Protein AF-A0A498MZC3-F1 (afdb_monomer_lite)

Structure (mmCIF, N/CA/C/O backbone):
data_AF-A0A498MZC3-F1
#
_entry.id   AF-A0A498MZC3-F1
#
loop_
_atom_site.group_PDB
_atom_site.id
_atom_site.type_symbol
_atom_site.label_atom_id
_atom_site.label_alt_id
_atom_site.label_comp_id
_atom_site.label_asym_id
_atom_site.label_entity_id
_atom_site.label_seq_id
_atom_site.pdbx_PDB_ins_code
_atom_site.Cartn_x
_atom_site.Cartn_y
_atom_site.Cartn_z
_atom_site.occupancy
_atom_site.B_iso_or_equiv
_atom_site.auth_seq_id
_atom_site.auth_comp_id
_atom_site.auth_asym_id
_atom_site.auth_atom_id
_atom_site.pdbx_PDB_model_num
ATOM 1 N N . MET A 1 1 ? -2.401 -1.131 -11.942 1.00 64.38 1 MET A N 1
ATOM 2 C CA . MET A 1 1 ? -1.110 -1.570 -12.521 1.00 64.38 1 MET A CA 1
ATOM 3 C C . MET A 1 1 ? -1.258 -2.238 -13.885 1.00 64.38 1 MET A C 1
ATOM 5 O O . MET A 1 1 ? -0.549 -1.836 -14.794 1.00 64.38 1 MET A O 1
ATOM 9 N N . VAL A 1 2 ? -2.218 -3.151 -14.090 1.00 59.72 2 VAL A N 1
ATOM 10 C CA . VAL A 1 2 ? -2.458 -3.787 -15.408 1.00 59.72 2 VAL A CA 1
ATOM 11 C C . VAL A 1 2 ? -2.772 -2.769 -16.519 1.00 59.72 2 VAL A C 1
ATOM 13 O O . VAL A 1 2 ? -2.146 -2.803 -17.571 1.00 59.72 2 VAL A O 1
ATOM 16 N N . ILE A 1 3 ? -3.659 -1.800 -16.256 1.00 63.50 3 ILE A N 1
ATOM 17 C CA . ILE A 1 3 ? -4.000 -0.727 -17.213 1.00 63.50 3 ILE A CA 1
ATOM 18 C C . ILE A 1 3 ? -2.786 0.169 -17.514 1.00 63.50 3 ILE A C 1
ATOM 20 O O . ILE A 1 3 ? -2.549 0.509 -18.666 1.00 63.50 3 ILE A O 1
ATOM 24 N N . TYR A 1 4 ? -1.975 0.503 -16.506 1.00 61.25 4 TYR A N 1
ATOM 25 C CA . TYR A 1 4 ? -0.747 1.292 -16.673 1.00 61.25 4 TYR A CA 1
ATOM 26 C C . TYR A 1 4 ? 0.299 0.566 -17.540 1.00 61.25 4 TYR A C 1
ATOM 28 O O . TYR A 1 4 ? 0.854 1.162 -18.461 1.00 61.25 4 TYR A O 1
ATOM 36 N N . ALA A 1 5 ? 0.507 -0.738 -17.312 1.00 61.84 5 ALA A N 1
ATOM 37 C CA . ALA A 1 5 ? 1.435 -1.562 -18.090 1.00 61.84 5 ALA A CA 1
ATOM 38 C C . ALA A 1 5 ? 0.989 -1.744 -19.553 1.00 61.84 5 ALA A C 1
ATOM 40 O O . ALA A 1 5 ? 1.818 -1.664 -20.456 1.00 61.84 5 ALA A O 1
ATOM 41 N N . PHE A 1 6 ? -0.313 -1.934 -19.793 1.00 58.34 6 PHE A N 1
ATOM 42 C CA . PHE A 1 6 ? -0.870 -1.978 -21.149 1.00 58.34 6 PHE A CA 1
ATOM 43 C C . PHE A 1 6 ? -0.777 -0.617 -21.845 1.00 58.34 6 PHE A C 1
ATOM 45 O O . PHE A 1 6 ? -0.365 -0.543 -22.997 1.00 58.34 6 PHE A O 1
ATOM 52 N N . THR A 1 7 ? -1.098 0.472 -21.145 1.00 55.72 7 THR A N 1
ATOM 53 C CA . THR A 1 7 ? -1.132 1.817 -21.742 1.00 55.72 7 THR A CA 1
ATOM 54 C C . THR A 1 7 ? 0.266 2.317 -22.125 1.00 55.72 7 THR A C 1
ATOM 56 O O . THR A 1 7 ? 0.414 2.960 -23.162 1.00 55.72 7 THR A O 1
ATOM 59 N N . LEU A 1 8 ? 1.306 1.975 -21.354 1.00 55.38 8 LEU A N 1
ATOM 60 C CA . LEU A 1 8 ? 2.700 2.281 -21.706 1.00 55.38 8 LEU A CA 1
ATOM 61 C C . LEU A 1 8 ? 3.146 1.625 -23.022 1.00 55.38 8 LEU A C 1
ATOM 63 O O . LEU A 1 8 ? 3.950 2.209 -23.742 1.00 55.38 8 LEU A O 1
ATOM 67 N N . ASN A 1 9 ? 2.615 0.445 -23.356 1.00 54.12 9 ASN A N 1
ATOM 68 C CA . ASN A 1 9 ? 2.959 -0.262 -24.592 1.00 54.12 9 ASN A CA 1
ATOM 69 C C . ASN A 1 9 ? 2.320 0.391 -25.839 1.00 54.12 9 ASN A C 1
ATOM 71 O O . ASN A 1 9 ? 2.884 0.323 -26.925 1.00 54.12 9 ASN A O 1
ATOM 75 N N . LEU A 1 10 ? 1.186 1.092 -25.682 1.00 57.69 10 LEU A N 1
ATOM 76 C CA . LEU A 1 10 ? 0.463 1.744 -26.785 1.00 57.69 10 LEU A CA 1
ATOM 77 C C . LEU A 1 10 ? 0.997 3.146 -27.153 1.00 57.69 10 LEU A C 1
ATOM 79 O O . LEU A 1 10 ? 0.540 3.729 -28.133 1.00 57.69 10 LEU A O 1
ATOM 83 N N . GLY A 1 11 ? 1.924 3.726 -26.378 1.00 58.19 11 GLY A N 1
ATOM 84 C CA . GLY A 1 11 ? 2.539 5.035 -26.669 1.00 58.19 11 GLY A CA 1
ATOM 85 C C . GLY A 1 11 ? 1.623 6.261 -26.496 1.00 58.19 11 GLY A C 1
ATOM 86 O O . GLY A 1 11 ? 2.060 7.394 -26.695 1.00 58.19 11 GLY A O 1
ATOM 87 N N . HIS A 1 12 ? 0.363 6.077 -26.088 1.00 67.44 12 HIS A N 1
ATOM 88 C CA . HIS A 1 12 ? -0.604 7.165 -25.934 1.00 67.44 12 HIS A CA 1
ATOM 89 C C . HIS A 1 12 ? -0.533 7.793 -24.529 1.00 67.44 12 HIS A C 1
ATOM 91 O O . HIS A 1 12 ? -1.344 7.504 -23.644 1.00 67.44 12 HIS A O 1
ATOM 97 N N . LEU A 1 13 ? 0.457 8.672 -24.325 1.00 69.81 13 LEU A N 1
ATOM 98 C CA . LEU A 1 13 ? 0.787 9.304 -23.035 1.00 69.81 13 LEU A CA 1
ATOM 99 C C . LEU A 1 13 ? -0.415 9.941 -22.315 1.00 69.81 13 LEU A C 1
ATOM 101 O O . LEU A 1 13 ? -0.493 9.885 -21.090 1.00 69.81 13 LEU A O 1
ATOM 105 N N . TRP A 1 14 ? -1.386 10.491 -23.050 1.00 79.12 14 TRP A N 1
ATOM 106 C CA . TRP A 1 14 ? -2.569 11.131 -22.461 1.00 79.12 14 TRP A CA 1
ATOM 107 C C . TRP A 1 14 ? -3.424 10.167 -21.617 1.00 79.12 14 TRP A C 1
ATOM 109 O O . TRP A 1 14 ? -3.912 10.533 -20.549 1.00 79.12 14 TRP A O 1
ATOM 119 N N . VAL A 1 15 ? -3.543 8.901 -22.038 1.00 75.38 15 VAL A N 1
ATOM 120 C CA . VAL A 1 15 ? -4.300 7.879 -21.290 1.00 75.38 15 VAL A CA 1
ATOM 121 C C . VAL A 1 15 ? -3.543 7.470 -20.025 1.00 75.38 15 VAL A C 1
ATOM 123 O O . VAL A 1 15 ? -4.163 7.202 -18.996 1.00 75.38 15 VAL A O 1
ATOM 126 N N . VAL A 1 16 ? -2.205 7.492 -20.049 1.00 74.12 16 VAL A N 1
ATOM 127 C CA . VAL A 1 16 ? -1.380 7.233 -18.857 1.00 74.12 16 VAL A CA 1
ATOM 128 C C . VAL A 1 16 ? -1.621 8.308 -17.800 1.00 74.12 16 VAL A C 1
ATOM 130 O O . VAL A 1 16 ? -1.819 7.965 -16.641 1.00 74.12 16 VAL A O 1
ATOM 133 N N . PHE A 1 17 ? -1.665 9.585 -18.191 1.00 81.25 17 PHE A N 1
ATOM 134 C CA . PHE A 1 17 ? -1.936 10.694 -17.268 1.00 81.25 17 PHE A CA 1
ATOM 135 C C . PHE A 1 17 ? -3.339 10.636 -16.665 1.00 81.25 17 PHE A C 1
ATOM 137 O O . PHE A 1 17 ? -3.497 10.813 -15.460 1.00 81.25 17 PHE A O 1
ATOM 144 N N . LEU A 1 18 ? -4.362 10.359 -17.479 1.00 84.00 18 LEU A N 1
ATOM 145 C CA . LEU A 1 18 ? -5.732 10.272 -16.977 1.00 84.00 18 LEU A CA 1
ATOM 146 C C . LEU A 1 18 ? -5.902 9.087 -16.015 1.00 84.00 18 LEU A C 1
ATOM 148 O O . LEU A 1 18 ? -6.506 9.220 -14.950 1.00 84.00 18 LEU A O 1
ATOM 152 N N . THR A 1 19 ? -5.334 7.931 -16.367 1.00 81.00 19 THR A N 1
ATOM 153 C CA . THR A 1 19 ? -5.416 6.728 -15.531 1.00 81.00 19 THR A CA 1
ATOM 154 C C . THR A 1 19 ? -4.594 6.859 -14.254 1.00 81.00 19 THR A C 1
ATOM 156 O O . THR A 1 19 ? -5.092 6.479 -13.199 1.00 81.00 19 THR A O 1
ATOM 159 N N . SER A 1 20 ? -3.384 7.427 -14.298 1.00 81.12 20 SER A N 1
ATOM 160 C CA . SER A 1 20 ? -2.575 7.669 -13.097 1.00 81.12 20 SER A CA 1
ATOM 161 C C . SER A 1 20 ? -3.191 8.735 -12.191 1.00 81.12 20 SER A C 1
ATOM 163 O O . SER A 1 20 ? -3.175 8.561 -10.975 1.00 81.12 20 SER A O 1
ATOM 165 N N . GLY A 1 21 ? -3.802 9.779 -12.760 1.00 83.62 21 GLY A N 1
ATOM 166 C CA . GLY A 1 21 ? -4.527 10.809 -12.016 1.00 83.62 21 GLY A CA 1
ATOM 167 C C . GLY A 1 21 ? -5.735 10.247 -11.268 1.00 83.62 21 GLY A C 1
ATOM 168 O O . GLY A 1 21 ? -5.869 10.464 -10.066 1.00 83.62 21 GLY A O 1
ATOM 169 N N . ALA A 1 22 ? -6.573 9.453 -11.942 1.00 85.81 22 ALA A N 1
ATOM 170 C CA . ALA A 1 22 ? -7.697 8.780 -11.292 1.00 85.81 22 ALA A CA 1
ATOM 171 C C . ALA A 1 22 ? -7.216 7.802 -10.205 1.00 85.81 22 ALA A C 1
ATOM 173 O O . ALA A 1 22 ? -7.714 7.819 -9.083 1.00 85.81 22 ALA A O 1
ATOM 174 N N . LEU A 1 23 ? -6.210 6.980 -10.513 1.00 81.88 23 LEU A N 1
ATOM 175 C CA . LEU A 1 23 ? -5.673 5.980 -9.586 1.00 81.88 23 LEU A CA 1
ATOM 176 C C . LEU A 1 23 ? -5.044 6.641 -8.348 1.00 81.88 23 LEU A C 1
ATOM 178 O O . LEU A 1 23 ? -5.272 6.178 -7.233 1.00 81.88 23 LEU A O 1
ATOM 182 N N . GLY A 1 24 ? -4.327 7.753 -8.530 1.00 84.50 24 GLY A N 1
ATOM 183 C CA . GLY A 1 24 ? -3.793 8.573 -7.444 1.00 84.50 24 GLY A CA 1
ATOM 184 C C . GLY A 1 24 ? -4.893 9.188 -6.580 1.00 84.50 24 GLY A C 1
ATOM 185 O O . GLY A 1 24 ? -4.843 9.051 -5.362 1.00 84.50 24 GLY A O 1
ATOM 186 N N . PHE A 1 25 ? -5.923 9.780 -7.193 1.00 86.81 25 PHE A N 1
ATOM 187 C CA . PHE A 1 25 ? -7.054 10.373 -6.472 1.00 86.81 25 PHE A CA 1
ATOM 188 C C . PHE A 1 25 ? -7.754 9.359 -5.556 1.00 86.81 25 PHE A C 1
ATOM 190 O O . PHE A 1 25 ? -7.943 9.617 -4.366 1.00 86.81 25 PHE A O 1
ATOM 197 N N . PHE A 1 26 ? -8.081 8.174 -6.081 1.00 82.88 26 PHE A N 1
ATOM 198 C CA . PHE A 1 26 ? -8.720 7.124 -5.284 1.00 82.88 26 PHE A CA 1
ATOM 199 C C . PHE A 1 26 ? -7.791 6.546 -4.209 1.00 82.88 26 PHE A C 1
ATOM 201 O O . PHE A 1 26 ? -8.248 6.295 -3.097 1.00 82.88 26 PHE A O 1
ATOM 208 N N . MET A 1 27 ? -6.496 6.372 -4.493 1.00 82.06 27 MET A N 1
ATOM 209 C CA . MET A 1 27 ? -5.530 5.896 -3.492 1.00 82.06 27 MET A CA 1
ATOM 210 C C . MET A 1 27 ? -5.368 6.875 -2.330 1.00 82.06 27 MET A C 1
ATOM 212 O O . MET A 1 27 ? -5.354 6.459 -1.173 1.00 82.06 27 MET A O 1
ATOM 216 N N . THR A 1 28 ? -5.301 8.176 -2.613 1.00 86.50 28 THR A N 1
ATOM 217 C CA . THR A 1 28 ? -5.254 9.196 -1.562 1.00 86.50 28 THR A CA 1
ATOM 218 C C . THR A 1 28 ? -6.550 9.225 -0.758 1.00 86.50 28 THR A C 1
ATOM 220 O O . THR A 1 28 ? -6.482 9.347 0.457 1.00 86.50 28 THR A O 1
ATOM 223 N N . GLY A 1 29 ? -7.716 9.051 -1.391 1.00 83.62 29 GLY A N 1
ATOM 224 C CA . GLY A 1 29 ? -9.000 8.949 -0.685 1.00 83.62 29 GLY A CA 1
ATOM 225 C C . GLY A 1 29 ? -9.146 7.685 0.173 1.00 83.62 29 GLY A C 1
ATOM 226 O O . GLY A 1 29 ? -9.829 7.707 1.194 1.00 83.62 29 GLY A O 1
ATOM 227 N N . TYR A 1 30 ? -8.472 6.594 -0.197 1.00 83.19 30 TYR A N 1
ATOM 228 C CA . TYR A 1 30 ? -8.463 5.346 0.570 1.00 83.19 30 TYR A CA 1
ATOM 229 C C . TYR A 1 30 ? -7.625 5.439 1.856 1.00 83.19 30 TYR A C 1
ATOM 231 O O . TYR A 1 30 ? -7.919 4.766 2.841 1.00 83.19 30 TYR A O 1
ATOM 239 N N . LEU A 1 31 ? -6.595 6.287 1.876 1.00 83.50 31 LEU A N 1
ATOM 240 C CA . LEU A 1 31 ? -5.667 6.392 3.002 1.00 83.50 31 LEU A CA 1
ATOM 241 C C . LEU A 1 31 ? -6.336 6.882 4.314 1.00 83.50 31 LEU A C 1
ATOM 243 O O . LEU A 1 31 ? -6.153 6.213 5.332 1.00 83.50 31 LEU A O 1
ATOM 247 N N . PRO A 1 32 ? -7.157 7.958 4.329 1.00 84.44 32 PRO A N 1
ATOM 248 C CA . PRO A 1 32 ? -7.921 8.366 5.512 1.00 84.44 32 PRO A CA 1
ATOM 249 C C . PRO A 1 32 ? -8.862 7.277 6.037 1.00 84.44 32 PRO A C 1
ATOM 251 O O . PRO A 1 32 ? -8.891 7.031 7.239 1.00 84.44 32 PRO A O 1
ATOM 254 N N . LEU A 1 33 ? -9.573 6.580 5.140 1.00 85.88 33 LEU A N 1
ATOM 255 C CA . LEU A 1 33 ? -10.468 5.469 5.497 1.00 85.88 33 LEU A CA 1
ATOM 256 C C . LEU A 1 33 ? -9.701 4.313 6.155 1.00 85.88 33 LEU A C 1
ATOM 258 O O . LEU A 1 33 ? -10.182 3.705 7.109 1.00 85.88 33 LEU A O 1
ATOM 262 N N . GLY A 1 34 ? -8.492 4.022 5.664 1.00 85.06 34 GLY A N 1
ATOM 263 C CA . GLY A 1 34 ? -7.608 3.017 6.248 1.00 85.06 34 GLY A CA 1
ATOM 264 C C . GLY A 1 34 ? -7.165 3.366 7.670 1.00 85.06 34 GLY A C 1
ATOM 265 O O . GLY A 1 34 ? -7.149 2.483 8.528 1.00 85.06 34 GLY A O 1
ATOM 266 N N . PHE A 1 35 ? -6.855 4.638 7.942 1.00 86.31 35 PHE A N 1
ATOM 267 C CA . PHE A 1 35 ? -6.524 5.094 9.296 1.00 86.31 35 PHE A CA 1
ATOM 268 C C . PHE A 1 35 ? -7.723 5.001 10.245 1.00 86.31 35 PHE A C 1
ATOM 270 O O . PHE A 1 35 ? -7.576 4.474 11.345 1.00 86.31 35 PHE A O 1
ATOM 277 N N . GLU A 1 36 ? -8.911 5.427 9.808 1.00 85.88 36 GLU A N 1
ATOM 278 C CA . GLU A 1 36 ? -10.147 5.316 10.598 1.00 85.88 36 GLU A CA 1
ATOM 279 C C . GLU A 1 36 ? -10.457 3.853 10.962 1.00 85.88 36 GLU A C 1
ATOM 281 O O . GLU A 1 36 ? -10.768 3.531 12.110 1.00 85.88 36 GLU A O 1
ATOM 286 N N . PHE A 1 37 ? -10.300 2.940 9.997 1.00 83.56 37 PHE A N 1
ATOM 287 C CA . PHE A 1 37 ? -10.524 1.510 10.205 1.00 83.56 37 PHE A CA 1
ATOM 288 C C . PHE A 1 37 ? -9.472 0.863 11.116 1.00 83.56 37 PHE A C 1
ATOM 290 O O . PHE A 1 37 ? -9.813 0.018 11.945 1.00 83.56 37 PHE A O 1
ATOM 297 N N . ALA A 1 38 ? -8.200 1.253 10.992 1.00 81.44 38 ALA A N 1
ATOM 298 C CA . ALA A 1 38 ? -7.130 0.742 11.845 1.00 81.44 38 ALA A CA 1
ATOM 299 C C . ALA A 1 38 ? -7.348 1.134 13.311 1.00 81.44 38 ALA A C 1
ATOM 301 O O . ALA A 1 38 ? -7.267 0.274 14.187 1.00 81.44 38 ALA A O 1
ATOM 302 N N . VAL A 1 39 ? -7.697 2.399 13.568 1.00 83.38 39 VAL A N 1
ATOM 303 C CA . VAL A 1 39 ? -8.019 2.888 14.915 1.00 83.38 39 VAL A CA 1
ATOM 304 C C . VAL A 1 39 ? -9.173 2.085 15.521 1.00 83.38 39 VAL A C 1
ATOM 306 O O . VAL A 1 39 ? -9.029 1.562 16.628 1.00 83.38 39 VAL A O 1
ATOM 309 N N . GLU A 1 40 ? -10.264 1.895 14.773 1.00 80.31 40 GLU A N 1
ATOM 310 C CA . GLU A 1 40 ? -11.431 1.117 15.215 1.00 80.31 40 GLU A CA 1
ATOM 311 C C . GLU A 1 40 ? -11.069 -0.347 15.541 1.00 80.31 40 GLU A C 1
ATOM 313 O O . GLU A 1 40 ? -11.511 -0.886 16.558 1.00 80.31 40 GLU A O 1
ATOM 318 N N . LEU A 1 41 ? -10.228 -0.994 14.723 1.00 76.62 41 LEU A N 1
ATOM 319 C CA . LEU A 1 41 ? -9.763 -2.364 14.976 1.00 76.62 41 LEU A CA 1
ATOM 320 C C . LEU A 1 41 ? -8.869 -2.478 16.219 1.00 76.62 41 LEU A C 1
ATOM 322 O O . LEU A 1 41 ? -8.887 -3.510 16.891 1.00 76.62 41 LEU A O 1
ATOM 326 N N . THR A 1 42 ? -8.091 -1.441 16.529 1.00 80.12 42 THR A N 1
ATOM 327 C CA . THR A 1 42 ? -7.118 -1.443 17.635 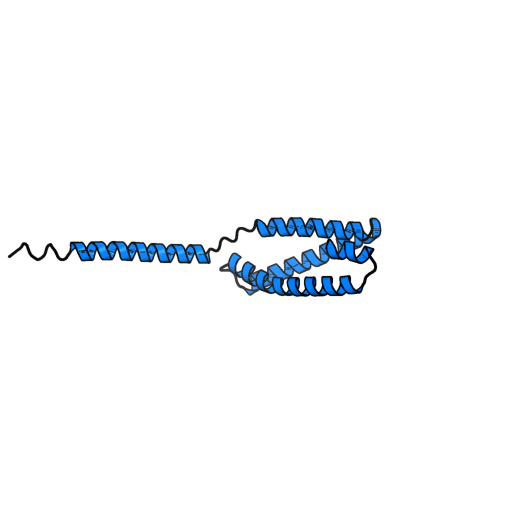1.00 80.12 42 THR A CA 1
ATOM 328 C C . THR A 1 42 ? -7.662 -0.921 18.969 1.00 80.12 42 THR A C 1
ATOM 330 O O . THR A 1 42 ? -6.906 -0.814 19.931 1.00 80.12 42 THR A O 1
ATOM 333 N N . TYR A 1 43 ? -8.961 -0.621 19.077 1.00 76.12 43 TYR A N 1
ATOM 334 C CA . TYR A 1 43 ? -9.554 -0.089 20.309 1.00 76.12 43 TYR A CA 1
ATOM 335 C C . TYR A 1 43 ? -9.362 -1.037 21.520 1.00 76.12 43 TYR A C 1
ATOM 337 O O . TYR A 1 43 ? -9.660 -2.239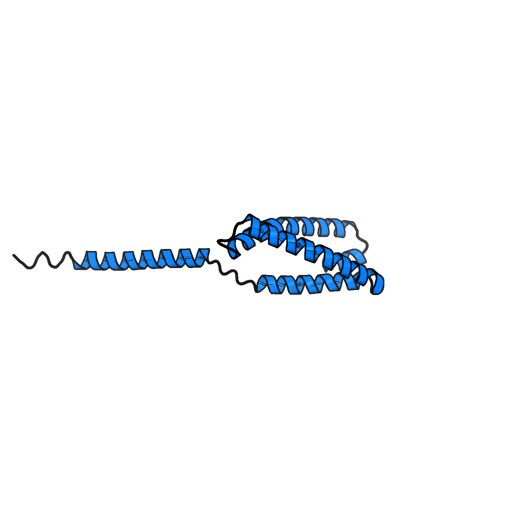 21.401 1.00 76.12 43 TYR A O 1
ATOM 345 N N . PRO A 1 44 ? -8.934 -0.535 22.705 1.00 73.38 44 PRO A N 1
ATOM 346 C CA . PRO A 1 44 ? -8.868 0.871 23.146 1.00 73.38 44 PRO A CA 1
ATOM 347 C C . PRO A 1 44 ? -7.470 1.521 23.078 1.00 73.38 44 PRO A C 1
ATOM 349 O O . PRO A 1 44 ? -7.115 2.298 23.963 1.00 73.38 44 PRO A O 1
ATOM 352 N N . GLU A 1 45 ? -6.650 1.196 22.080 1.00 79.88 45 GLU A N 1
ATOM 353 C CA . GLU A 1 45 ? -5.317 1.795 21.959 1.00 79.88 45 GLU A CA 1
ATOM 354 C C . GLU A 1 45 ? -5.357 3.240 21.434 1.00 79.88 45 GLU A C 1
ATOM 356 O O . GLU A 1 45 ? -6.285 3.631 20.725 1.00 79.88 45 GLU A O 1
ATOM 361 N N . SER A 1 46 ? -4.349 4.050 21.790 1.00 82.06 46 SER A N 1
ATOM 362 C CA . SER A 1 46 ? -4.305 5.462 21.393 1.00 82.06 46 SER A CA 1
ATOM 363 C C . SER A 1 46 ? -4.302 5.625 19.865 1.00 82.06 46 SER A C 1
ATOM 365 O O . SER A 1 46 ? -3.533 4.972 19.150 1.00 82.06 46 SER A O 1
ATOM 367 N N . GLU A 1 47 ? -5.130 6.544 19.361 1.00 82.94 47 GLU A N 1
ATOM 368 C CA . GLU A 1 47 ? -5.275 6.822 17.923 1.00 82.94 47 GLU A CA 1
ATOM 369 C C . GLU A 1 47 ? -3.935 7.205 17.273 1.00 82.94 47 GLU A C 1
ATOM 371 O O . GLU A 1 47 ? -3.650 6.832 16.131 1.00 82.94 47 GLU A O 1
ATOM 376 N N . GLY A 1 48 ? -3.080 7.902 18.032 1.00 84.06 48 GLY A N 1
ATOM 377 C CA . GLY A 1 48 ? -1.736 8.292 17.615 1.00 84.06 48 GLY A CA 1
ATOM 378 C C . GLY A 1 48 ? -0.775 7.107 17.496 1.00 84.06 48 GLY A C 1
ATOM 379 O O . GLY A 1 48 ? -0.017 7.041 16.528 1.00 84.06 48 GLY A O 1
ATOM 380 N N . THR A 1 49 ? -0.831 6.141 18.421 1.00 86.50 49 THR A N 1
ATOM 381 C CA . THR A 1 49 ? -0.008 4.920 18.355 1.00 86.50 49 THR A CA 1
ATOM 382 C C . THR A 1 49 ? -0.390 4.087 17.133 1.00 86.50 49 THR A C 1
ATOM 384 O O . THR A 1 49 ? 0.478 3.672 16.363 1.00 86.50 49 THR A O 1
ATOM 387 N N . SER A 1 50 ? -1.694 3.881 16.926 1.00 85.62 50 SER A N 1
ATOM 388 C CA . SER A 1 50 ? -2.211 3.049 15.836 1.00 85.62 50 SER A CA 1
ATOM 389 C C . SER A 1 50 ? -1.921 3.665 14.461 1.00 85.62 50 SER A C 1
ATOM 391 O O . SER A 1 50 ? -1.349 3.013 13.582 1.00 85.62 50 SER A O 1
ATOM 393 N N . SER A 1 51 ? -2.180 4.967 14.305 1.00 85.56 51 SER A N 1
ATOM 394 C CA . SER A 1 51 ? -1.867 5.705 13.073 1.00 85.56 51 SER A CA 1
ATOM 395 C C . SER A 1 51 ? -0.358 5.784 12.809 1.00 85.56 51 SER A C 1
ATOM 397 O O . SER A 1 51 ? 0.086 5.642 11.667 1.00 85.56 51 SER A O 1
ATOM 399 N N . GLY A 1 52 ? 0.448 5.965 13.863 1.00 88.56 52 GLY A N 1
ATOM 400 C CA . GLY A 1 52 ? 1.907 6.004 13.779 1.00 88.56 52 GLY A CA 1
ATOM 401 C C . GLY A 1 52 ? 2.506 4.680 13.303 1.00 88.56 52 GLY A C 1
ATOM 402 O O . GLY A 1 52 ? 3.348 4.676 12.403 1.00 88.56 52 GLY A O 1
ATOM 403 N N . LEU A 1 53 ? 2.032 3.551 13.840 1.00 87.25 53 LEU A N 1
ATOM 404 C CA . LEU A 1 53 ? 2.452 2.217 13.404 1.00 87.25 53 LEU A CA 1
ATOM 405 C C . LEU A 1 53 ? 2.005 1.913 11.973 1.00 87.25 53 LEU A C 1
ATOM 407 O O . LEU A 1 53 ? 2.809 1.403 11.188 1.00 87.25 53 LEU A O 1
ATOM 411 N N . LEU A 1 54 ? 0.769 2.267 11.602 1.00 87.69 54 LEU A N 1
ATOM 412 C CA . LEU A 1 54 ? 0.276 2.055 10.241 1.00 87.69 54 LEU A CA 1
ATOM 413 C C . LEU A 1 54 ? 1.126 2.833 9.223 1.00 87.69 54 LEU A C 1
ATOM 415 O O . LEU A 1 54 ? 1.595 2.249 8.246 1.00 87.69 54 LEU A O 1
ATOM 419 N N . ASN A 1 55 ? 1.420 4.110 9.485 1.00 89.44 55 ASN A N 1
ATOM 420 C CA . ASN A 1 55 ? 2.261 4.922 8.602 1.00 89.44 55 ASN A CA 1
ATOM 421 C C . ASN A 1 55 ? 3.724 4.439 8.567 1.00 89.44 55 ASN A C 1
ATOM 423 O O . ASN A 1 55 ? 4.329 4.369 7.498 1.00 89.44 55 ASN A O 1
ATOM 427 N N . CYS A 1 56 ? 4.283 4.045 9.717 1.00 91.75 56 CYS A N 1
ATOM 428 C CA . CYS A 1 56 ? 5.621 3.454 9.794 1.00 91.75 56 CYS A CA 1
ATOM 429 C C . CYS A 1 56 ? 5.714 2.181 8.937 1.00 91.75 56 CYS A C 1
ATOM 431 O O . CYS A 1 56 ? 6.624 2.045 8.118 1.00 91.75 56 CYS A O 1
ATOM 433 N N . SER A 1 57 ? 4.728 1.284 9.048 1.00 90.62 57 SER A N 1
ATOM 434 C CA . SER A 1 57 ? 4.675 0.065 8.239 1.00 90.62 57 SER A CA 1
ATOM 435 C C . SER A 1 57 ? 4.573 0.376 6.740 1.00 90.62 57 SER A C 1
ATOM 437 O O . SER A 1 57 ? 5.328 -0.192 5.949 1.00 90.62 57 SER A O 1
ATOM 439 N N . ALA A 1 58 ? 3.729 1.339 6.350 1.00 90.25 58 ALA A N 1
ATOM 440 C CA . ALA A 1 58 ? 3.572 1.760 4.961 1.00 90.25 58 ALA A CA 1
ATOM 441 C C . ALA A 1 58 ? 4.882 2.309 4.373 1.00 90.25 58 ALA A C 1
ATOM 443 O O . ALA A 1 58 ? 5.247 1.947 3.254 1.00 90.25 58 ALA A O 1
ATOM 444 N N . GLN A 1 59 ? 5.625 3.123 5.128 1.00 93.06 59 GLN A N 1
ATOM 445 C CA . GLN A 1 59 ? 6.924 3.632 4.682 1.00 93.06 59 GLN A CA 1
ATOM 446 C C . GLN A 1 59 ? 7.982 2.532 4.584 1.00 93.06 59 GLN A C 1
ATOM 448 O O . GLN A 1 59 ? 8.702 2.473 3.588 1.00 93.06 59 GLN A O 1
ATOM 453 N N . MET A 1 60 ? 8.054 1.628 5.564 1.00 94.38 60 MET A N 1
ATOM 454 C CA . MET A 1 60 ? 9.014 0.522 5.539 1.00 94.38 60 MET A CA 1
ATOM 455 C C . MET A 1 60 ? 8.791 -0.401 4.337 1.00 94.38 60 MET A C 1
ATOM 457 O O . MET A 1 60 ? 9.739 -0.706 3.608 1.00 94.38 60 MET A O 1
ATOM 461 N N . PHE A 1 61 ? 7.542 -0.797 4.077 1.00 90.69 61 PHE A N 1
ATOM 462 C CA . PHE A 1 61 ? 7.207 -1.581 2.888 1.00 90.69 61 PHE A CA 1
ATOM 463 C C . PHE A 1 61 ? 7.409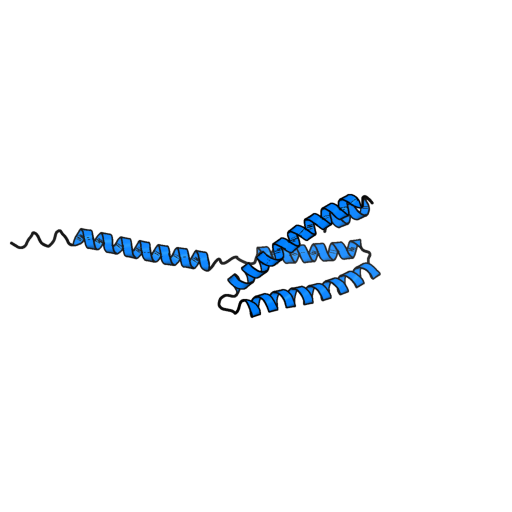 -0.785 1.595 1.00 90.69 61 PHE A C 1
ATOM 465 O O . PHE A 1 61 ? 7.911 -1.339 0.619 1.00 90.69 61 PHE A O 1
ATOM 472 N N . GLY A 1 62 ? 7.098 0.514 1.588 1.00 90.88 62 GLY A N 1
ATOM 473 C CA . GLY A 1 62 ? 7.332 1.393 0.442 1.00 90.88 62 GLY A CA 1
ATOM 474 C C . GLY A 1 62 ? 8.806 1.453 0.033 1.00 90.88 62 GLY A C 1
ATOM 475 O O . GLY A 1 62 ? 9.128 1.271 -1.144 1.00 90.88 62 GLY A O 1
ATOM 476 N N . ILE A 1 63 ? 9.714 1.629 0.998 1.00 94.88 63 ILE A N 1
ATOM 477 C CA . ILE A 1 63 ? 11.164 1.632 0.753 1.00 94.88 63 ILE A CA 1
ATOM 478 C C . ILE A 1 63 ? 11.622 0.256 0.255 1.00 94.88 63 ILE A C 1
ATOM 480 O O . ILE A 1 63 ? 12.306 0.167 -0.767 1.00 94.88 63 ILE A O 1
ATOM 484 N N . ALA A 1 64 ? 11.211 -0.822 0.929 1.00 93.94 64 ALA A N 1
ATOM 485 C CA . ALA A 1 64 ? 11.593 -2.180 0.551 1.00 93.94 64 ALA A CA 1
ATOM 486 C C . ALA A 1 64 ? 11.149 -2.528 -0.880 1.00 93.94 64 ALA A C 1
ATOM 488 O O . ALA A 1 64 ? 11.962 -2.983 -1.687 1.00 93.94 64 ALA A O 1
ATOM 489 N N . PHE A 1 65 ? 9.886 -2.266 -1.226 1.00 89.44 65 PHE A N 1
ATOM 490 C CA . PHE A 1 65 ? 9.357 -2.538 -2.562 1.00 89.44 65 PHE A CA 1
ATOM 491 C C . PHE A 1 65 ? 10.011 -1.679 -3.635 1.00 89.44 65 PHE A C 1
ATOM 493 O O . PHE A 1 65 ? 10.296 -2.202 -4.708 1.00 89.44 65 PHE A O 1
ATOM 500 N N . THR A 1 66 ? 10.324 -0.414 -3.346 1.00 91.81 66 THR A N 1
ATOM 501 C CA . THR A 1 66 ? 11.028 0.457 -4.299 1.00 91.81 66 THR A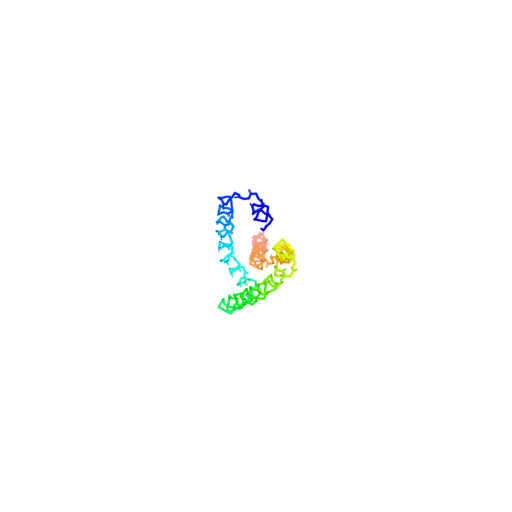 CA 1
ATOM 502 C C . THR A 1 66 ? 12.417 -0.093 -4.632 1.00 91.81 66 THR A C 1
ATOM 504 O O . THR A 1 66 ? 12.790 -0.165 -5.802 1.00 91.81 66 THR A O 1
ATOM 507 N N . ILE A 1 67 ? 13.173 -0.551 -3.628 1.00 93.06 67 ILE A N 1
ATOM 508 C CA . ILE A 1 67 ? 14.511 -1.126 -3.836 1.00 93.06 67 ILE A CA 1
ATOM 509 C C . ILE A 1 67 ? 14.428 -2.458 -4.594 1.00 93.06 67 ILE A C 1
ATOM 511 O O . ILE A 1 67 ? 15.189 -2.678 -5.540 1.00 93.06 67 ILE A O 1
ATOM 515 N N . ILE A 1 68 ? 13.509 -3.347 -4.200 1.00 90.75 68 ILE A N 1
ATOM 516 C CA . ILE A 1 68 ? 13.318 -4.652 -4.853 1.00 90.75 68 ILE A CA 1
ATOM 517 C C . ILE A 1 68 ? 12.906 -4.455 -6.312 1.00 90.75 68 ILE A C 1
ATOM 519 O O . ILE A 1 68 ? 13.508 -5.045 -7.206 1.00 90.75 68 ILE A O 1
ATOM 523 N N . GLN A 1 69 ? 11.923 -3.591 -6.565 1.00 88.31 69 GLN A N 1
ATOM 524 C CA . GLN A 1 69 ? 11.473 -3.280 -7.913 1.00 88.31 69 GLN A CA 1
ATOM 525 C C . GLN A 1 69 ? 12.602 -2.662 -8.740 1.00 88.31 69 GLN A C 1
ATOM 527 O O . GLN A 1 69 ? 12.805 -3.096 -9.868 1.00 88.31 69 GLN A O 1
ATOM 532 N N . GLY A 1 70 ? 13.377 -1.725 -8.183 1.00 87.31 70 GLY A N 1
ATOM 533 C CA . GLY A 1 70 ? 14.537 -1.139 -8.859 1.00 87.31 70 GLY A CA 1
ATOM 534 C C . GLY A 1 70 ? 15.528 -2.202 -9.339 1.00 87.31 70 GLY A C 1
ATOM 535 O O . GLY A 1 70 ? 15.903 -2.208 -10.508 1.00 87.31 70 GLY A O 1
ATOM 536 N N . LYS A 1 71 ? 15.863 -3.174 -8.480 1.00 89.31 71 LYS A N 1
ATOM 537 C CA . LYS A 1 71 ? 16.736 -4.300 -8.854 1.00 89.31 71 LYS A CA 1
ATOM 538 C C . LYS A 1 71 ? 16.116 -5.239 -9.890 1.00 89.31 71 LYS A C 1
ATOM 540 O O . LYS A 1 71 ? 16.825 -5.742 -10.757 1.00 89.31 71 LYS A O 1
ATOM 545 N N . ILE A 1 72 ? 14.808 -5.492 -9.813 1.00 86.69 72 ILE A N 1
ATOM 546 C CA . ILE A 1 72 ? 14.101 -6.337 -10.788 1.00 86.69 72 ILE A CA 1
ATOM 547 C C . ILE A 1 72 ? 14.077 -5.667 -12.164 1.00 86.69 72 ILE A C 1
ATOM 549 O O . ILE A 1 72 ? 14.285 -6.343 -13.168 1.00 86.69 72 ILE A O 1
ATOM 553 N N . ILE A 1 73 ? 13.840 -4.356 -12.222 1.00 87.06 73 ILE A N 1
ATOM 554 C CA . ILE A 1 73 ? 13.818 -3.609 -13.482 1.00 87.06 73 ILE A CA 1
ATOM 555 C C . ILE A 1 73 ? 15.199 -3.644 -14.147 1.00 87.06 73 ILE A C 1
ATOM 557 O O . ILE A 1 73 ? 15.265 -3.898 -15.348 1.00 87.06 73 ILE A O 1
ATOM 561 N N . ASP A 1 74 ? 16.270 -3.462 -13.369 1.00 84.38 74 ASP A N 1
ATOM 562 C CA . ASP A 1 74 ? 17.654 -3.431 -13.862 1.00 84.38 74 ASP A CA 1
ATOM 563 C C . ASP A 1 74 ? 18.109 -4.781 -14.458 1.00 84.38 74 ASP A C 1
ATOM 565 O O . ASP A 1 74 ? 18.786 -4.821 -15.481 1.00 84.38 74 ASP A O 1
ATOM 569 N N . HIS A 1 75 ? 17.674 -5.907 -13.873 1.00 80.75 75 HIS A N 1
ATOM 570 C CA . HIS A 1 75 ? 18.077 -7.250 -14.318 1.00 80.75 75 HIS A CA 1
ATOM 571 C C . HIS A 1 75 ? 17.091 -7.963 -15.266 1.00 80.75 75 HIS A C 1
ATOM 573 O O . HIS A 1 75 ? 17.527 -8.767 -16.088 1.00 80.75 75 HIS A O 1
ATOM 579 N N . PHE A 1 76 ? 15.777 -7.733 -15.142 1.00 75.06 76 PHE A N 1
ATOM 580 C CA . PHE A 1 76 ? 14.729 -8.554 -15.780 1.00 75.06 76 PHE A CA 1
ATOM 581 C C . PHE A 1 76 ? 13.711 -7.768 -16.622 1.00 75.06 76 PHE A C 1
ATOM 583 O O . PHE A 1 76 ? 12.832 -8.398 -17.211 1.00 75.06 76 PHE A O 1
ATOM 590 N N . SER A 1 77 ? 13.839 -6.436 -16.738 1.00 78.88 77 SER A N 1
ATOM 591 C CA . SER A 1 77 ? 12.932 -5.509 -17.448 1.00 78.88 77 SER A CA 1
ATOM 592 C C . SER A 1 77 ? 11.770 -4.940 -16.618 1.00 78.88 77 SER A C 1
ATOM 594 O O . SER A 1 77 ? 11.266 -5.530 -15.661 1.00 78.88 77 SER A O 1
ATOM 596 N N . THR A 1 78 ? 11.286 -3.771 -17.045 1.00 79.88 78 THR A N 1
ATOM 597 C CA . THR A 1 78 ? 10.163 -3.019 -16.461 1.00 79.88 78 THR A CA 1
ATOM 598 C C . THR A 1 78 ? 8.881 -3.843 -16.346 1.00 79.88 78 THR A C 1
ATOM 600 O O . THR A 1 78 ? 8.128 -3.699 -15.381 1.00 79.88 78 THR A O 1
ATOM 603 N N . LEU A 1 79 ? 8.635 -4.744 -17.304 1.00 78.00 79 LEU A N 1
ATOM 604 C CA . LEU A 1 79 ? 7.463 -5.620 -17.279 1.00 78.00 79 LEU A CA 1
ATOM 605 C C . LEU A 1 79 ? 7.501 -6.576 -16.075 1.00 78.00 79 LEU A C 1
ATOM 607 O O . LEU A 1 79 ? 6.492 -6.725 -15.387 1.00 78.00 79 LEU A O 1
ATOM 611 N N . ALA A 1 80 ? 8.664 -7.164 -15.777 1.00 80.88 80 ALA A N 1
ATOM 612 C CA . ALA A 1 80 ? 8.845 -8.057 -14.635 1.00 80.88 80 ALA A CA 1
ATOM 613 C C . ALA A 1 80 ? 8.644 -7.315 -13.303 1.00 80.88 80 ALA A C 1
ATOM 615 O O . ALA A 1 80 ? 7.963 -7.821 -12.410 1.00 80.88 80 ALA A O 1
ATOM 616 N N . GLY A 1 81 ? 9.143 -6.077 -13.199 1.00 82.94 81 GLY A N 1
ATOM 617 C CA . GLY A 1 81 ? 8.914 -5.216 -12.034 1.00 82.94 81 GLY A CA 1
ATOM 618 C C . GLY A 1 81 ? 7.431 -4.887 -11.815 1.00 82.94 81 GLY A C 1
ATOM 619 O O . GLY A 1 81 ? 6.944 -4.915 -10.685 1.00 82.94 81 GLY A O 1
ATOM 620 N N . ASN A 1 82 ? 6.682 -4.637 -12.892 1.00 83.38 82 ASN A N 1
ATOM 621 C CA . ASN A 1 82 ? 5.238 -4.402 -12.814 1.00 83.38 82 ASN A CA 1
ATOM 622 C C . ASN A 1 82 ? 4.451 -5.665 -12.434 1.00 83.38 82 ASN A C 1
ATOM 624 O O . ASN A 1 82 ? 3.498 -5.572 -11.661 1.00 83.38 82 ASN A O 1
ATOM 628 N N . ILE A 1 83 ? 4.839 -6.840 -12.942 1.00 84.31 83 ILE A N 1
ATOM 629 C CA . ILE A 1 83 ? 4.222 -8.121 -12.558 1.00 84.31 83 ILE A CA 1
ATOM 630 C C . ILE A 1 83 ? 4.455 -8.398 -11.071 1.00 84.31 83 ILE A C 1
ATOM 632 O O . ILE A 1 83 ? 3.509 -8.763 -10.374 1.00 84.31 83 ILE A O 1
ATOM 636 N N . PHE A 1 84 ? 5.669 -8.157 -10.569 1.00 87.81 84 PHE A N 1
ATOM 637 C CA . PHE A 1 84 ? 5.988 -8.286 -9.148 1.00 87.81 84 PHE A CA 1
ATOM 638 C C . PHE A 1 84 ? 5.043 -7.448 -8.272 1.00 87.81 84 PHE A C 1
ATOM 640 O O . PHE A 1 84 ? 4.405 -7.990 -7.367 1.00 87.81 84 PHE A O 1
ATOM 647 N N . LEU A 1 85 ? 4.872 -6.157 -8.585 1.00 85.94 85 LEU A N 1
ATOM 648 C CA . LEU A 1 85 ? 3.936 -5.299 -7.853 1.00 85.94 85 LEU A CA 1
ATOM 649 C C . LEU A 1 85 ? 2.480 -5.758 -7.987 1.00 85.94 85 LEU A C 1
ATOM 651 O O . LEU A 1 85 ? 1.739 -5.708 -7.008 1.00 85.94 85 LEU A O 1
ATOM 655 N N . CYS A 1 86 ? 2.054 -6.219 -9.167 1.00 84.94 86 CYS A N 1
ATOM 656 C CA . CYS A 1 86 ? 0.704 -6.754 -9.362 1.00 84.94 86 CYS A CA 1
ATOM 657 C C . CYS A 1 86 ? 0.429 -7.956 -8.450 1.00 84.94 86 CYS A C 1
ATOM 659 O O . CYS A 1 86 ? -0.620 -7.999 -7.811 1.00 84.94 86 CYS A O 1
ATOM 661 N N . VAL A 1 87 ? 1.362 -8.909 -8.366 1.00 88.00 87 VAL A N 1
ATOM 662 C CA . VAL A 1 87 ? 1.225 -10.098 -7.512 1.00 88.00 87 VAL A CA 1
ATOM 663 C C . VAL A 1 87 ? 1.175 -9.698 -6.039 1.00 88.00 87 VAL A C 1
ATOM 665 O O . VAL A 1 87 ? 0.279 -10.136 -5.320 1.00 88.00 87 VAL A O 1
ATOM 668 N N . PHE A 1 88 ? 2.075 -8.819 -5.595 1.00 88.25 88 PHE A N 1
ATOM 669 C CA . PHE A 1 88 ? 2.102 -8.370 -4.201 1.00 88.25 88 PHE A CA 1
ATOM 670 C C . PHE A 1 88 ? 0.844 -7.586 -3.808 1.00 88.25 88 PHE A C 1
ATOM 672 O O . PHE A 1 88 ? 0.288 -7.819 -2.737 1.00 88.25 88 PHE A O 1
ATOM 679 N N . LEU A 1 89 ? 0.346 -6.706 -4.683 1.00 86.00 89 LEU A N 1
ATOM 680 C CA . LEU A 1 89 ? -0.914 -5.991 -4.461 1.00 86.00 89 LEU A CA 1
ATOM 681 C C . LEU A 1 89 ? -2.115 -6.936 -4.427 1.00 86.00 89 LEU A C 1
ATOM 683 O O . LEU A 1 89 ? -3.037 -6.710 -3.648 1.00 86.00 89 LEU A O 1
ATOM 687 N N . PHE A 1 90 ? -2.116 -7.992 -5.241 1.00 86.56 90 PHE A N 1
ATOM 688 C CA . PHE A 1 90 ? -3.182 -8.990 -5.231 1.00 86.56 90 PHE A CA 1
ATOM 689 C C . PHE A 1 90 ? -3.186 -9.793 -3.926 1.00 86.56 90 PHE A C 1
ATOM 691 O O . PHE A 1 90 ? -4.231 -9.920 -3.292 1.00 86.56 90 PHE A O 1
ATOM 698 N N . ILE A 1 91 ? -2.014 -10.249 -3.472 1.00 89.56 91 ILE A N 1
ATOM 699 C CA . ILE A 1 91 ? -1.853 -10.918 -2.173 1.00 89.56 91 ILE A CA 1
ATOM 700 C C . ILE A 1 91 ? -2.287 -9.987 -1.036 1.00 89.56 91 ILE A C 1
ATOM 702 O O . ILE A 1 91 ? -3.063 -10.397 -0.176 1.00 89.56 91 ILE A O 1
ATOM 706 N N . GLY A 1 92 ? -1.845 -8.726 -1.059 1.00 85.06 92 GLY A N 1
ATOM 707 C CA . GLY A 1 92 ? -2.251 -7.714 -0.086 1.00 85.06 92 GLY A CA 1
ATOM 708 C C . GLY A 1 92 ? -3.763 -7.501 -0.075 1.00 85.06 92 GLY A C 1
ATOM 709 O O . GLY A 1 92 ? -4.367 -7.515 0.988 1.00 85.06 92 GLY A O 1
ATOM 710 N N . SER A 1 93 ? -4.392 -7.411 -1.250 1.00 84.06 93 SER A N 1
ATOM 711 C CA . SER A 1 93 ? -5.846 -7.246 -1.385 1.00 84.06 93 SER A CA 1
ATOM 712 C C . SER A 1 93 ? -6.618 -8.445 -0.835 1.00 84.06 93 SER A C 1
ATOM 714 O O . SER A 1 93 ? -7.620 -8.264 -0.150 1.00 84.06 93 SER A O 1
ATOM 716 N N . ILE A 1 94 ? -6.144 -9.669 -1.089 1.00 86.06 94 ILE A N 1
ATOM 717 C CA . ILE A 1 94 ? -6.721 -10.891 -0.517 1.00 86.06 94 ILE A CA 1
ATOM 718 C C . ILE A 1 94 ? -6.580 -10.881 1.007 1.00 86.06 94 ILE A C 1
ATOM 720 O O . ILE A 1 94 ? -7.548 -11.143 1.717 1.00 86.06 94 ILE A O 1
ATOM 724 N N . MET A 1 95 ? -5.395 -10.544 1.517 1.00 82.19 95 MET A N 1
ATOM 725 C CA . MET A 1 95 ? -5.146 -10.452 2.953 1.00 82.19 95 MET A CA 1
ATOM 726 C C . MET A 1 95 ? -6.060 -9.409 3.607 1.00 82.19 95 MET A C 1
ATOM 728 O O . MET A 1 95 ? -6.665 -9.699 4.633 1.00 82.19 95 MET A O 1
ATOM 732 N N . THR A 1 96 ? -6.237 -8.240 2.985 1.00 80.00 96 THR A N 1
ATOM 733 C CA . THR A 1 96 ? -7.181 -7.205 3.428 1.00 80.00 96 THR A CA 1
ATOM 734 C C . THR A 1 96 ? -8.631 -7.684 3.368 1.00 80.00 96 THR A C 1
ATOM 736 O O . THR A 1 96 ? -9.384 -7.417 4.295 1.00 80.00 96 THR A O 1
ATOM 739 N N . ALA A 1 97 ? -9.031 -8.434 2.340 1.00 76.94 97 ALA A N 1
ATOM 740 C CA . ALA A 1 97 ? -10.380 -8.995 2.241 1.00 76.94 97 ALA A CA 1
ATOM 741 C C . ALA A 1 97 ? -10.665 -10.052 3.325 1.00 76.94 97 ALA A C 1
ATOM 743 O O . ALA A 1 97 ? -11.804 -10.196 3.765 1.00 76.94 97 ALA A O 1
ATOM 744 N N . PHE A 1 98 ? -9.633 -10.772 3.778 1.00 73.06 98 PHE A N 1
ATOM 745 C CA . PHE A 1 98 ? -9.721 -11.706 4.901 1.00 73.06 98 PHE A CA 1
ATOM 746 C C . PHE A 1 98 ? -9.622 -11.039 6.276 1.00 73.06 98 PHE A C 1
ATOM 748 O O . PHE A 1 98 ? -9.880 -11.714 7.278 1.00 73.06 98 PHE A O 1
ATOM 755 N N . ILE A 1 99 ? -9.299 -9.741 6.359 1.00 70.62 99 ILE A N 1
ATOM 756 C CA . ILE A 1 99 ? -9.473 -8.985 7.602 1.00 70.62 99 ILE A CA 1
ATOM 757 C C . ILE A 1 99 ? -10.971 -8.926 7.860 1.00 70.62 99 ILE A C 1
ATOM 759 O O . ILE A 1 99 ? -11.711 -8.114 7.309 1.00 70.62 99 ILE A O 1
ATOM 763 N N . LYS A 1 100 ? -11.418 -9.856 8.700 1.00 50.47 100 LYS A N 1
ATOM 764 C CA . LYS A 1 100 ? -12.776 -9.914 9.197 1.00 50.47 100 LYS A CA 1
ATOM 765 C C . LYS A 1 100 ? -13.036 -8.583 9.886 1.00 50.47 100 LYS A C 1
ATOM 767 O O . LYS A 1 100 ? -12.476 -8.305 10.945 1.00 50.47 100 LYS A O 1
ATOM 772 N N . SER A 1 101 ? -13.867 -7.761 9.261 1.00 52.69 101 SER A N 1
ATOM 773 C CA . SER A 1 101 ? -14.440 -6.561 9.847 1.00 52.69 101 SER A CA 1
ATOM 774 C C . SER A 1 101 ? -15.384 -7.009 10.964 1.00 52.69 101 SER A C 1
ATOM 776 O O . SER A 1 101 ? -16.606 -6.991 10.821 1.00 52.69 101 SER A O 1
ATOM 778 N N . ASP A 1 102 ? -14.832 -7.527 12.061 1.00 48.06 102 ASP A N 1
ATOM 779 C CA . ASP A 1 102 ? -15.571 -7.733 13.296 1.00 48.06 102 ASP A CA 1
ATOM 780 C C . ASP A 1 102 ? -15.888 -6.314 13.788 1.00 48.06 102 ASP A C 1
ATOM 782 O O . ASP A 1 102 ? -15.136 -5.708 14.549 1.00 48.06 102 ASP A O 1
ATOM 786 N N . LEU A 1 103 ? -16.985 -5.741 13.269 1.00 50.94 103 LEU A N 1
ATOM 787 C CA . LEU A 1 103 ? -17.596 -4.508 13.750 1.00 50.94 103 LEU A CA 1
ATOM 788 C C . LEU A 1 103 ? -18.094 -4.801 15.170 1.00 50.94 103 LEU A C 1
ATOM 790 O O . LEU A 1 103 ? -19.289 -4.991 15.412 1.00 50.94 103 LEU A O 1
ATOM 79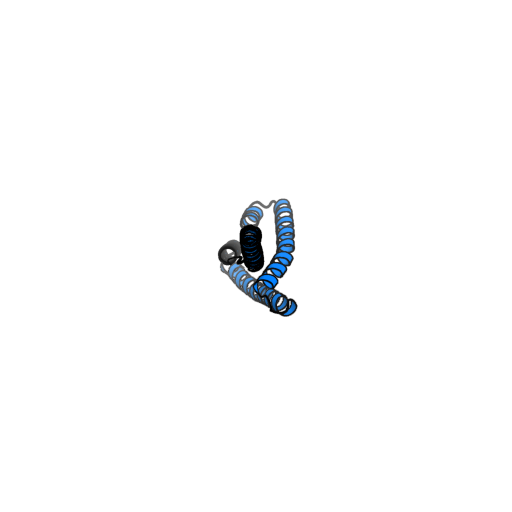4 N N . ARG A 1 104 ? -17.162 -4.837 16.131 1.00 51.56 104 ARG A N 1
ATOM 795 C CA . ARG A 1 104 ? -17.433 -4.935 17.570 1.00 51.56 104 ARG A CA 1
ATOM 796 C C . ARG A 1 104 ? -18.453 -3.867 17.988 1.00 51.56 104 ARG A C 1
ATOM 798 O O . ARG A 1 104 ? -19.255 -4.132 18.875 1.00 51.56 104 ARG A O 1
ATOM 805 N N . ARG A 1 105 ? -18.520 -2.737 17.267 1.00 48.75 105 ARG A N 1
ATOM 806 C CA . ARG A 1 105 ? -19.507 -1.653 17.416 1.00 48.75 105 ARG A CA 1
ATOM 807 C C . ARG A 1 105 ? -20.935 -1.988 16.953 1.00 48.75 105 ARG A C 1
ATOM 809 O O . ARG A 1 105 ? -21.887 -1.490 17.550 1.00 48.75 105 ARG A O 1
ATOM 816 N N . GLN A 1 106 ? -21.121 -2.848 15.944 1.00 47.72 106 GLN A N 1
ATOM 817 C CA . GLN A 1 106 ? -22.448 -3.403 15.621 1.00 47.72 106 GLN A CA 1
ATOM 818 C C . GLN A 1 106 ? -22.820 -4.515 16.599 1.00 47.72 106 GLN A C 1
ATOM 820 O O . GLN A 1 106 ? -23.947 -4.550 17.075 1.00 47.72 106 GLN A O 1
ATOM 825 N N . LYS A 1 107 ? -21.860 -5.366 16.977 1.00 54.41 107 LYS A N 1
ATOM 826 C CA . LYS A 1 107 ? -22.094 -6.458 17.931 1.00 54.41 107 LYS A CA 1
ATOM 827 C C . LYS A 1 107 ? -22.489 -5.943 19.323 1.00 54.41 107 LYS A C 1
ATOM 829 O O . LYS A 1 107 ? -23.419 -6.481 19.913 1.00 54.41 107 LYS A O 1
ATOM 834 N N . ALA A 1 108 ? -21.854 -4.866 19.793 1.00 54.09 108 ALA A N 1
ATOM 835 C CA . ALA A 1 108 ? -22.208 -4.187 21.039 1.00 54.09 108 ALA A CA 1
ATOM 836 C C . ALA A 1 108 ? -23.591 -3.512 20.965 1.00 54.09 108 ALA A C 1
ATOM 838 O O . ALA A 1 108 ? -24.397 -3.703 21.867 1.00 54.09 108 ALA A O 1
ATOM 839 N N . ASN A 1 109 ? -23.921 -2.811 19.869 1.00 57.69 109 ASN A N 1
ATOM 840 C CA . ASN A 1 109 ? -25.255 -2.214 19.703 1.00 57.69 109 ASN A CA 1
ATOM 841 C C . ASN A 1 109 ? -26.372 -3.266 19.572 1.00 57.69 109 ASN A C 1
ATOM 843 O O . ASN A 1 109 ? -27.451 -3.080 20.128 1.00 57.69 109 ASN A O 1
ATOM 847 N N . THR A 1 110 ? -26.131 -4.395 18.894 1.00 56.28 110 THR A N 1
ATOM 848 C CA . THR A 1 110 ? -27.097 -5.504 18.830 1.00 56.28 110 THR A CA 1
ATOM 849 C C . THR A 1 110 ? -27.280 -6.168 20.197 1.00 56.28 110 THR A C 1
ATOM 851 O O . THR A 1 110 ? -28.407 -6.513 20.546 1.00 56.28 110 THR A O 1
ATOM 854 N N . GLN A 1 111 ? -26.219 -6.309 21.002 1.00 57.38 111 GLN A N 1
ATOM 855 C CA . GLN A 1 111 ? -26.322 -6.835 22.369 1.00 57.38 111 GLN A CA 1
ATOM 856 C C . GLN A 1 111 ? -27.108 -5.894 23.292 1.00 57.38 111 GLN A C 1
ATOM 858 O O . GLN A 1 111 ? -28.085 -6.344 23.884 1.00 57.38 111 GLN A O 1
ATOM 863 N N . SER A 1 112 ? -26.794 -4.592 23.327 1.00 58.34 112 SER A N 1
ATOM 864 C CA . SER A 1 112 ? -27.548 -3.618 24.134 1.00 58.34 112 SER A CA 1
ATOM 865 C C . SER A 1 112 ? -29.025 -3.544 23.734 1.00 58.34 112 SER A C 1
ATOM 867 O O . SER A 1 112 ? -29.900 -3.465 24.590 1.00 58.34 112 SER A O 1
ATOM 869 N N . GLN A 1 113 ? -29.339 -3.624 22.436 1.00 57.91 113 GLN A N 1
ATOM 870 C CA . GLN A 1 113 ? -30.726 -3.616 21.964 1.00 57.91 113 GLN A CA 1
ATOM 871 C C . GLN A 1 113 ? -31.465 -4.924 22.297 1.00 57.91 113 GLN A C 1
ATOM 873 O O . GLN A 1 113 ? -32.666 -4.892 22.555 1.00 57.91 113 GLN A O 1
ATOM 878 N N . THR A 1 114 ? -30.760 -6.061 22.351 1.00 59.38 114 THR A N 1
ATOM 879 C CA . THR A 1 114 ? -31.328 -7.357 22.768 1.00 59.38 114 THR A CA 1
ATOM 880 C C . THR A 1 114 ? -31.598 -7.392 24.275 1.00 59.38 114 THR A C 1
ATOM 882 O O . THR A 1 114 ? -32.649 -7.881 24.683 1.00 59.38 114 THR A O 1
ATOM 885 N N . GLU A 1 115 ? -30.710 -6.824 25.097 1.00 59.88 115 GLU A N 1
ATOM 886 C CA 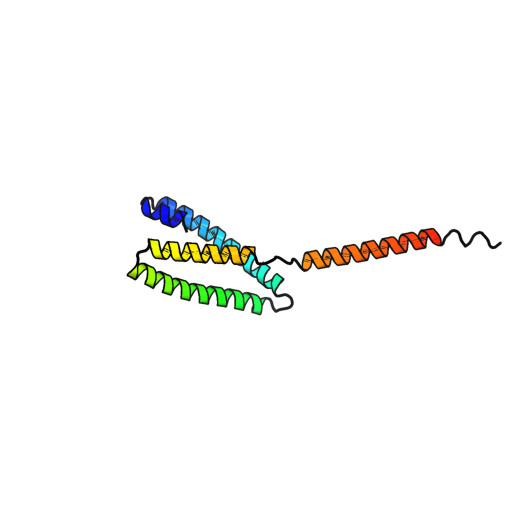. GLU A 1 115 ? -30.904 -6.694 26.550 1.00 59.88 115 GLU A CA 1
ATOM 887 C C . GLU A 1 115 ? -32.072 -5.756 26.889 1.00 59.88 115 GLU A C 1
ATOM 889 O O . GLU A 1 115 ? -32.933 -6.122 27.685 1.00 59.88 115 GLU A O 1
ATOM 894 N N . VAL A 1 116 ? -32.189 -4.606 26.212 1.00 60.88 116 VAL A N 1
ATOM 895 C CA . VAL A 1 116 ? -33.314 -3.668 26.400 1.00 60.88 116 VAL A CA 1
ATOM 896 C C . VAL A 1 116 ? -34.656 -4.281 25.970 1.00 60.88 116 VAL A C 1
ATOM 898 O O . VAL A 1 116 ? -35.669 -4.083 26.646 1.00 60.88 116 VAL A O 1
ATOM 901 N N . ASN A 1 117 ? -34.694 -5.056 24.878 1.00 59.94 117 ASN A N 1
ATOM 902 C CA . ASN A 1 117 ? -35.920 -5.743 24.446 1.00 59.94 117 ASN A CA 1
ATOM 903 C C . ASN A 1 117 ? -36.297 -6.906 25.378 1.00 59.94 117 ASN A C 1
ATOM 905 O O . ASN A 1 117 ? -37.483 -7.131 25.630 1.00 59.94 117 ASN A O 1
ATOM 909 N N . ALA A 1 118 ? -35.308 -7.636 25.903 1.00 59.81 118 ALA A N 1
ATOM 910 C CA . ALA A 1 118 ? -35.534 -8.692 26.882 1.00 59.81 118 ALA A CA 1
ATOM 911 C C . ALA A 1 118 ? -36.109 -8.114 28.185 1.00 59.81 118 ALA A C 1
ATOM 913 O O . ALA A 1 118 ? -37.152 -8.587 28.636 1.00 59.81 118 ALA A O 1
ATOM 914 N N . ASP A 1 119 ? -35.518 -7.042 28.716 1.00 59.22 119 ASP A N 1
ATOM 915 C CA . ASP A 1 119 ? -35.965 -6.376 29.946 1.00 59.22 119 ASP A CA 1
ATOM 916 C C . ASP A 1 119 ? -37.372 -5.755 29.795 1.00 59.22 119 ASP A C 1
ATOM 918 O O . ASP A 1 119 ? -38.264 -5.963 30.623 1.00 59.22 119 ASP A O 1
ATOM 922 N N . SER A 1 120 ? -37.654 -5.130 28.644 1.00 60.22 120 SER A N 1
ATOM 923 C CA . SER A 1 120 ? -38.990 -4.595 28.316 1.00 60.22 120 SER A CA 1
ATOM 924 C C . SER A 1 120 ? -40.069 -5.686 28.225 1.00 60.22 120 SER A C 1
ATOM 926 O O . SER A 1 120 ? -41.225 -5.473 28.604 1.00 60.22 120 SER A O 1
ATOM 928 N N . SER A 1 121 ? -39.711 -6.879 27.736 1.00 58.94 121 SER A N 1
ATOM 929 C CA . SER A 1 121 ? -40.638 -8.011 27.605 1.00 58.94 121 SER A CA 1
ATOM 930 C C . SER A 1 121 ? -40.960 -8.697 28.941 1.00 58.94 121 SER A C 1
ATOM 932 O O . SER A 1 121 ? -42.052 -9.252 29.095 1.00 58.94 121 SER A O 1
ATOM 934 N N . VAL A 1 122 ? -40.042 -8.633 29.911 1.00 59.19 122 VAL A N 1
ATOM 935 C CA . VAL A 1 122 ? -40.237 -9.134 31.280 1.00 59.19 122 VAL A CA 1
ATOM 936 C C . VAL A 1 122 ? -41.127 -8.166 32.060 1.00 59.19 122 VAL A C 1
ATOM 938 O O . VAL A 1 122 ? -42.165 -8.577 32.581 1.00 59.19 122 VAL A O 1
ATOM 941 N N . HIS A 1 123 ? -40.833 -6.863 32.005 1.00 56.69 123 HIS A N 1
ATOM 942 C CA . HIS A 1 123 ? -41.631 -5.839 32.685 1.00 56.69 123 HIS A CA 1
ATOM 943 C C . HIS A 1 123 ? -43.090 -5.778 32.184 1.00 56.69 123 HIS A C 1
ATOM 945 O O . HIS A 1 123 ? -44.022 -5.588 32.967 1.00 56.69 123 HIS A O 1
ATOM 951 N N . SER A 1 124 ? -43.324 -6.020 30.887 1.00 55.69 124 SER A N 1
ATOM 952 C CA . SER A 1 124 ? -44.679 -6.088 30.314 1.00 55.69 124 SER A CA 1
ATOM 953 C C . SER A 1 124 ? -45.490 -7.304 30.797 1.00 55.69 124 SER A C 1
ATOM 955 O O . SER A 1 124 ? -46.710 -7.209 30.959 1.00 55.69 124 SER A O 1
ATOM 957 N N . LYS A 1 125 ? -44.840 -8.444 31.071 1.00 53.09 125 LYS A N 1
ATOM 958 C CA . LYS A 1 125 ? -45.503 -9.643 31.614 1.00 53.09 125 LYS A CA 1
ATOM 959 C C . LYS A 1 125 ? -45.855 -9.479 33.093 1.00 53.09 125 LYS A C 1
ATOM 961 O O . LYS A 1 125 ? -46.965 -9.841 33.487 1.00 53.09 125 LYS A O 1
ATOM 966 N N . ASP A 1 126 ? -44.973 -8.867 33.879 1.00 53.41 126 ASP A N 1
ATOM 967 C CA . ASP A 1 126 ? -45.211 -8.604 35.304 1.00 53.41 126 ASP A CA 1
ATOM 968 C C . ASP A 1 126 ? -46.313 -7.557 35.527 1.00 53.41 126 ASP A C 1
ATOM 970 O O . ASP A 1 126 ? -47.192 -7.739 36.378 1.00 53.41 126 ASP A O 1
ATOM 974 N N . ALA A 1 127 ? -46.356 -6.515 34.688 1.00 53.50 127 ALA A N 1
ATOM 975 C CA . ALA A 1 127 ? -47.414 -5.505 34.710 1.00 53.50 127 ALA A CA 1
ATOM 976 C C . ALA A 1 127 ? -48.802 -6.074 34.360 1.00 53.50 127 ALA A C 1
ATOM 978 O O . ALA A 1 127 ? -49.814 -5.577 34.851 1.00 53.50 127 ALA A O 1
ATOM 979 N N . LYS A 1 128 ? -48.871 -7.133 33.541 1.00 49.69 128 LYS A N 1
ATOM 980 C CA . LYS A 1 128 ? -50.135 -7.785 33.154 1.00 49.69 128 LYS A CA 1
ATOM 981 C C . LYS A 1 128 ? -50.586 -8.868 34.144 1.00 49.69 128 LYS A C 1
ATOM 983 O O . LYS A 1 128 ? -51.769 -9.192 34.182 1.00 49.69 128 LYS A O 1
ATOM 988 N N . SER A 1 129 ? -49.664 -9.398 34.952 1.00 50.50 129 SER A N 1
ATOM 989 C CA . SER A 1 129 ? -49.921 -10.392 36.008 1.00 50.50 129 SER A CA 1
ATOM 990 C C . SER A 1 129 ? -50.438 -9.759 37.314 1.00 50.50 129 SER A C 1
ATOM 992 O O . SER A 1 129 ? -51.304 -10.318 37.987 1.00 50.50 129 SER A O 1
ATOM 994 N N . SER A 1 130 ? -49.976 -8.549 37.657 1.00 48.69 130 SER A N 1
ATOM 995 C CA . SER A 1 130 ? -50.279 -7.914 38.952 1.00 48.69 130 SER A CA 1
ATOM 996 C C . SER A 1 130 ? -51.670 -7.279 39.175 1.00 48.69 130 SER A C 1
ATOM 998 O O . SER A 1 130 ? -52.015 -7.111 40.347 1.00 48.69 130 SER A O 1
ATOM 1000 N N . PRO A 1 131 ? -52.521 -6.928 38.184 1.00 48.59 131 PRO A N 1
ATOM 1001 C CA . PRO A 1 131 ? -53.799 -6.288 38.501 1.00 48.59 131 PRO A CA 1
ATOM 1002 C C . PRO A 1 131 ? -54.907 -7.285 38.883 1.00 48.59 131 PRO A C 1
ATOM 1004 O O . PRO A 1 131 ? -55.932 -6.863 39.404 1.00 48.59 131 PRO A O 1
ATOM 1007 N N . VAL A 1 132 ? -54.722 -8.599 38.684 1.00 50.94 132 VAL A N 1
ATOM 1008 C CA . VAL A 1 132 ? -55.797 -9.595 38.901 1.00 50.94 132 VAL A CA 1
ATOM 1009 C C . VAL A 1 132 ? -55.847 -10.128 40.343 1.00 50.94 132 VAL A C 1
ATOM 1011 O O . VAL A 1 132 ? -56.898 -10.560 40.806 1.00 50.94 132 VAL A O 1
ATOM 1014 N N . LEU A 1 133 ? -54.753 -10.050 41.111 1.00 53.09 133 LEU A N 1
ATOM 1015 C CA . LEU A 1 133 ? -54.702 -10.593 42.482 1.00 53.09 133 LEU A CA 1
ATOM 1016 C C . LEU A 1 133 ? -55.216 -9.641 43.579 1.00 53.09 133 LEU A C 1
ATOM 1018 O O . LEU A 1 133 ? -55.307 -10.056 44.734 1.00 53.09 133 LEU A O 1
ATOM 1022 N N . ARG A 1 134 ? -55.565 -8.385 43.257 1.00 48.34 134 ARG A N 1
ATOM 1023 C CA . ARG A 1 134 ? -56.098 -7.423 44.246 1.00 48.34 134 ARG A CA 1
ATOM 1024 C C . ARG A 1 134 ? -57.627 -7.400 44.379 1.00 48.34 134 ARG A C 1
ATOM 1026 O O . ARG A 1 134 ? -58.108 -6.791 45.324 1.00 48.34 134 ARG A O 1
ATOM 1033 N N . GLU A 1 135 ? -58.370 -8.106 43.527 1.00 49.41 135 GLU A N 1
ATOM 1034 C CA . GLU A 1 135 ? -59.850 -8.102 43.529 1.00 49.41 135 GLU A CA 1
ATOM 1035 C C . GLU A 1 135 ? -60.497 -9.340 44.194 1.00 49.41 135 GLU A C 1
ATOM 1037 O O . GLU A 1 135 ? -61.714 -9.413 44.287 1.00 49.41 135 GLU A O 1
ATOM 1042 N N . VAL A 1 136 ? -59.730 -10.318 44.700 1.00 51.25 136 VAL A N 1
ATOM 1043 C CA . VAL A 1 136 ? -60.295 -11.577 45.263 1.00 51.25 136 VAL A CA 1
ATOM 1044 C C . VAL A 1 136 ? -60.123 -11.679 46.787 1.00 51.25 136 VAL A C 1
ATOM 1046 O O . VAL A 1 136 ? -60.045 -12.768 47.350 1.00 51.25 136 VAL A O 1
ATOM 1049 N N . LYS A 1 137 ? -60.016 -10.551 47.499 1.00 46.47 137 LYS A N 1
ATOM 1050 C CA . LYS A 1 137 ? -59.882 -10.585 48.968 1.00 46.47 137 LYS A CA 1
ATOM 1051 C C . LYS A 1 137 ? -60.650 -9.497 49.722 1.00 46.47 137 LYS A C 1
ATOM 1053 O O . LYS A 1 137 ? -60.151 -9.000 50.731 1.00 46.47 137 LYS A O 1
ATOM 1058 N N . MET A 1 138 ? -61.850 -9.165 49.245 1.00 41.19 138 MET A N 1
ATOM 1059 C CA . MET A 1 138 ? -62.901 -8.598 50.100 1.00 41.19 138 MET A CA 1
ATOM 1060 C C . MET A 1 138 ? -63.880 -9.688 50.514 1.00 41.19 138 MET A C 1
ATOM 1062 O O . MET A 1 138 ? -64.208 -10.529 49.648 1.00 41.19 138 MET A O 1
#

Secondary structure (DSSP, 8-state):
-HHHHHHHHTT-HHHHHHHHHHHHHHHHHHHHHHHHHHHHHTTTS-HHHHHHHHHHHHHHHHHHHHHHHHHHHHHH-HHHHHHHHHHHHHHHHHHHHHS----HHHHHHHHHHHHHHHHHHHHHHHHHHTTSTTSS--

Radius of gyration: 28.04 Å; chains: 1; bounding box: 81×23×77 Å

Organism: Labeo rohita (NCBI:txid84645)

InterPro domains:
  IPR036259 MFS transporter superfamily [G3DSA:1.20.1250.20] (1-116)
  IPR036259 MFS transporter superfamily [SSF103473] (2-107)
  IPR049680 Choline/ethanolamine transporter FLVCR1-2/SLC49-like [PTHR10924] (1-113)

pLDDT: mean 73.49, std 15.01, range [41.19, 94.88]

Foldseek 3Di:
DVQLVVVVVVVPVVSNVVVVVVVVVVVVVVLVVVLVLQPQVPPPDDSCVSSVVVVVVVVVVVVVLVVVLVVCCVPPNNVRSVVVVVVVVVVVVVVVVPPPPPCVVVVVVVVVVVVVVVVVVVVVVVVVPPPPVPPPDD

Sequence (138 aa):
MVIYAFTLNLGHLWVVFLTSGALGFFMTGYLPLGFEFAVELTYPESEGTSSGLLNCSAQMFGIAFTIIQGKIIDHFSTLAGNIFLCVFLFIGSIMTAFIKSDLRRQKANTQSQTEVNADSSVHSKDAKSSPVLREVKM